Protein AF-A0A699ZST5-F1 (afdb_monomer_lite)

Secondary structure (DSSP, 8-state):
-EEEEEE-TTSPPPP-EEEEEESS--S---EEEGGGPPPSEEETTEEEEEE-GGGG-SS-STTS--TTSSSSS---EEEEEEE-TT-------EEEEEE-

Foldseek 3Di:
DKKKKKQQAVHDDPWWWKFFAFPDDDDAWQIDTPVPFDFPDDDDRMTMGDDQLVSRDPDPPDRANPHNDPDPDGTDGPDMDIHDPVPDDDDIDMDDTDDD

pLDDT: mean 83.44, std 12.72, range [52.25, 97.06]

Sequence (100 aa):
TLEYWVYRGPNSVPPLTLTLISNQQGDNCNTVDTGSLSQSDSSNGWAKFQVPLSRFSTRSSGGGFLGCSNQGSPLNVVKIEWQNKNNFNALICLDAVQLY

Structure (mmCIF, N/CA/C/O backbone):
data_AF-A0A699ZST5-F1
#
_entry.id   AF-A0A699ZST5-F1
#
loop_
_atom_site.group_PDB
_atom_site.id
_atom_site.type_symbol
_atom_site.label_atom_id
_atom_site.label_alt_id
_atom_site.label_comp_id
_atom_site.label_asym_id
_atom_site.label_entity_id
_atom_site.label_seq_id
_atom_site.pdbx_PDB_ins_code
_atom_site.Cartn_x
_atom_site.Cartn_y
_atom_site.Cartn_z
_atom_site.occupancy
_atom_site.B_iso_or_equiv
_atom_site.auth_seq_id
_atom_site.auth_comp_id
_atom_site.auth_asym_id
_atom_site.auth_atom_id
_atom_site.pdbx_PDB_model_num
ATOM 1 N N . THR A 1 1 ? -1.082 -4.474 10.294 1.00 90.12 1 THR A N 1
ATOM 2 C CA . THR A 1 1 ? -0.149 -4.020 9.239 1.00 90.12 1 THR A CA 1
ATOM 3 C C . THR A 1 1 ? -0.870 -3.982 7.913 1.00 90.12 1 THR A C 1
ATOM 5 O O . THR A 1 1 ? -1.732 -4.819 7.697 1.00 90.12 1 THR A O 1
ATOM 8 N N . LEU A 1 2 ? -0.541 -3.042 7.028 1.00 94.25 2 LEU A N 1
ATOM 9 C CA . LEU A 1 2 ? -0.954 -3.122 5.627 1.00 94.25 2 LEU A CA 1
ATOM 10 C C . LEU A 1 2 ? 0.169 -3.766 4.814 1.00 94.25 2 LEU A C 1
ATOM 12 O O . LEU A 1 2 ? 1.302 -3.285 4.849 1.00 94.25 2 LEU A O 1
ATOM 16 N N . GLU A 1 3 ? -0.154 -4.810 4.065 1.00 97.00 3 GLU A N 1
ATOM 17 C CA . GLU A 1 3 ? 0.754 -5.452 3.121 1.00 97.00 3 GLU A CA 1
ATOM 18 C C . GLU A 1 3 ? 0.209 -5.342 1.703 1.00 97.00 3 GLU A C 1
ATOM 20 O O . GLU A 1 3 ? -0.998 -5.430 1.486 1.00 97.00 3 GLU A O 1
ATOM 25 N N . TYR A 1 4 ? 1.093 -5.123 0.736 1.00 97.06 4 TYR A N 1
ATOM 26 C CA . TYR A 1 4 ? 0.729 -5.123 -0.678 1.00 97.06 4 TYR A CA 1
ATOM 27 C C . TYR A 1 4 ? 1.960 -5.336 -1.555 1.00 97.06 4 TYR A C 1
ATOM 29 O O . TYR A 1 4 ? 3.092 -5.042 -1.152 1.00 97.06 4 TYR A O 1
ATOM 37 N N . TRP A 1 5 ? 1.728 -5.806 -2.777 1.00 96.31 5 TRP A N 1
ATOM 38 C CA . TRP A 1 5 ? 2.734 -5.877 -3.827 1.00 96.31 5 TRP A CA 1
ATOM 39 C C . TRP A 1 5 ? 2.482 -4.801 -4.881 1.00 96.31 5 TRP A C 1
ATOM 41 O O . TRP A 1 5 ? 1.338 -4.530 -5.244 1.00 96.31 5 TRP A O 1
ATOM 51 N N . VAL A 1 6 ? 3.558 -4.195 -5.385 1.00 95.25 6 VAL A N 1
ATOM 52 C CA . VAL A 1 6 ? 3.531 -3.302 -6.553 1.00 95.25 6 VAL A CA 1
ATOM 53 C C . VAL A 1 6 ? 4.463 -3.836 -7.623 1.00 95.25 6 VAL A C 1
ATOM 55 O O . VAL A 1 6 ? 5.631 -4.126 -7.346 1.00 95.25 6 VAL A O 1
ATOM 58 N N . TYR A 1 7 ? 3.975 -3.905 -8.858 1.00 92.81 7 TYR A N 1
ATOM 59 C CA . TYR A 1 7 ? 4.837 -4.159 -10.002 1.00 92.81 7 TYR A CA 1
ATOM 60 C C . TYR A 1 7 ? 5.664 -2.910 -10.310 1.00 92.81 7 TYR A C 1
ATOM 62 O O . TYR A 1 7 ? 5.118 -1.844 -10.594 1.00 92.81 7 TYR A O 1
ATOM 70 N N . ARG A 1 8 ? 6.989 -3.045 -10.260 1.00 85.75 8 ARG A N 1
ATOM 71 C CA . ARG A 1 8 ? 7.951 -1.979 -10.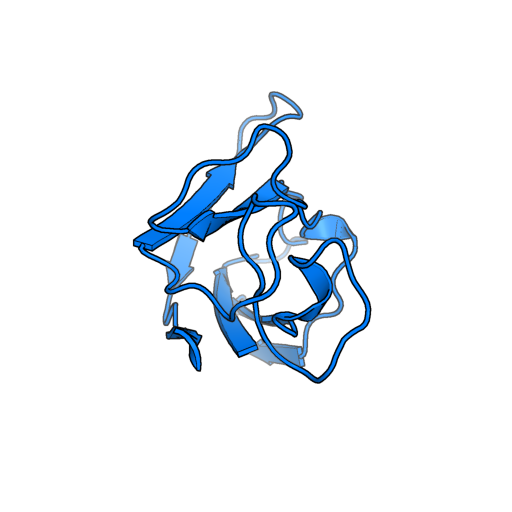579 1.00 85.75 8 ARG A CA 1
ATOM 72 C C . ARG A 1 8 ? 8.639 -2.172 -11.932 1.00 85.75 8 ARG A C 1
ATOM 74 O O . ARG A 1 8 ? 9.282 -1.252 -12.435 1.00 85.75 8 ARG A O 1
ATOM 81 N N . GLY A 1 9 ? 8.507 -3.359 -12.532 1.00 77.81 9 GLY A N 1
ATOM 82 C CA . GLY A 1 9 ? 9.237 -3.720 -13.747 1.00 77.81 9 GLY A CA 1
ATOM 83 C C . GLY A 1 9 ? 10.757 -3.572 -13.549 1.00 77.81 9 GLY A C 1
ATOM 84 O O . GLY A 1 9 ? 11.256 -3.910 -12.474 1.00 77.81 9 GLY A O 1
ATOM 85 N N . PRO A 1 10 ? 11.511 -3.058 -14.541 1.00 74.69 10 PRO A N 1
ATOM 86 C CA . PRO A 1 10 ? 12.941 -2.770 -14.385 1.00 74.69 10 PRO A CA 1
ATOM 87 C C . PRO A 1 10 ? 13.227 -1.505 -13.553 1.00 74.69 10 PRO A C 1
ATOM 89 O O . PRO A 1 10 ? 14.383 -1.226 -13.246 1.00 74.69 10 PRO A O 1
ATOM 92 N N . ASN A 1 11 ? 12.197 -0.733 -13.199 1.00 79.81 11 ASN A N 1
ATOM 93 C CA . ASN A 1 11 ? 12.328 0.587 -12.592 1.00 79.81 11 ASN A CA 1
ATOM 94 C C . ASN A 1 11 ? 12.043 0.559 -11.078 1.00 79.81 11 ASN A C 1
ATOM 96 O O . ASN A 1 11 ? 11.854 -0.495 -10.457 1.00 79.81 11 ASN A O 1
ATOM 100 N N . SER A 1 12 ? 12.050 1.740 -10.458 1.00 82.06 12 SER A N 1
ATOM 101 C CA . SER A 1 12 ? 11.540 1.956 -9.103 1.00 82.06 12 SER A CA 1
ATOM 102 C C . SER A 1 12 ? 10.014 2.089 -9.100 1.00 82.06 12 SER A C 1
ATOM 104 O O . SER A 1 12 ? 9.395 2.446 -10.102 1.00 82.06 12 SER A O 1
ATOM 106 N N . VAL A 1 13 ? 9.401 1.796 -7.952 1.00 86.00 13 VAL A N 1
ATOM 107 C CA . VAL A 1 13 ? 7.969 2.033 -7.733 1.00 86.00 13 VAL A CA 1
ATOM 108 C C . VAL A 1 13 ? 7.705 3.542 -7.771 1.00 86.00 13 VAL A C 1
ATOM 110 O O . VAL A 1 13 ? 8.357 4.267 -7.014 1.00 86.00 13 VAL A O 1
ATOM 113 N N . PRO A 1 14 ? 6.769 4.035 -8.602 1.00 87.56 14 PRO A N 1
ATOM 114 C CA . PRO A 1 14 ? 6.408 5.447 -8.589 1.00 87.56 14 PRO A CA 1
ATOM 115 C C . PRO A 1 14 ? 5.869 5.869 -7.209 1.00 87.56 14 PRO A C 1
ATOM 117 O O . PRO A 1 14 ? 5.071 5.132 -6.620 1.00 87.56 14 PRO A O 1
ATOM 120 N N . PRO A 1 15 ? 6.279 7.034 -6.675 1.00 90.31 15 PRO A N 1
ATOM 121 C CA . PRO A 1 15 ? 5.848 7.482 -5.356 1.00 90.31 15 PRO A CA 1
ATOM 122 C C . PRO A 1 15 ? 4.381 7.926 -5.387 1.00 90.31 15 PRO A C 1
ATOM 124 O O . PRO A 1 15 ? 3.997 8.809 -6.154 1.00 90.31 15 PRO A O 1
ATOM 127 N N . LEU A 1 16 ? 3.561 7.324 -4.532 1.00 92.88 16 LEU A N 1
ATOM 128 C CA . LEU A 1 16 ? 2.152 7.639 -4.331 1.00 92.88 16 LEU A CA 1
ATOM 129 C C . LEU A 1 16 ? 1.926 8.054 -2.879 1.00 92.88 16 LEU A C 1
ATOM 131 O O . LEU A 1 16 ? 2.679 7.707 -1.975 1.00 92.88 16 LEU A O 1
ATOM 135 N N . THR A 1 17 ? 0.838 8.770 -2.640 1.00 93.88 17 THR A N 1
ATOM 136 C CA . THR A 1 17 ? 0.345 9.035 -1.292 1.00 93.88 17 THR A CA 1
ATOM 137 C C . THR A 1 17 ? -0.658 7.959 -0.904 1.00 93.88 17 THR A C 1
ATOM 139 O O . THR A 1 17 ? -1.689 7.809 -1.552 1.00 93.88 17 THR A O 1
ATOM 142 N N . LEU A 1 18 ? -0.368 7.226 0.162 1.00 94.00 18 LEU A N 1
ATOM 143 C CA . LEU A 1 18 ? -1.214 6.179 0.712 1.00 94.00 18 LEU A CA 1
ATOM 144 C C . LEU A 1 18 ? -1.954 6.686 1.951 1.00 94.00 18 LEU A C 1
ATOM 146 O O . LEU A 1 18 ? -1.341 7.235 2.868 1.00 94.00 18 LEU A O 1
ATOM 150 N N . THR A 1 19 ? -3.263 6.466 1.992 1.00 91.50 19 THR A N 1
ATOM 151 C CA . THR A 1 19 ? -4.136 6.888 3.091 1.00 91.50 19 THR A CA 1
ATOM 152 C C . THR A 1 19 ? -5.021 5.725 3.524 1.00 91.50 19 THR A C 1
ATOM 154 O O . THR A 1 19 ? -5.633 5.058 2.688 1.00 91.50 19 THR A O 1
ATOM 157 N N . LEU A 1 20 ? -5.110 5.490 4.834 1.00 89.62 20 LEU A N 1
ATOM 158 C CA . LEU A 1 20 ? -6.133 4.627 5.421 1.00 89.62 20 LEU A CA 1
ATOM 159 C C . LEU A 1 20 ? -7.268 5.501 5.942 1.00 89.62 20 LEU A C 1
ATOM 161 O O . LEU A 1 20 ? -7.026 6.476 6.650 1.00 89.62 20 LEU A O 1
ATOM 165 N N . ILE A 1 21 ? -8.500 5.152 5.588 1.00 84.69 21 ILE A N 1
ATOM 166 C CA . ILE A 1 21 ? -9.693 5.922 5.939 1.00 84.69 21 ILE A CA 1
ATOM 167 C C . ILE A 1 21 ? -10.581 5.063 6.837 1.00 84.69 21 ILE A C 1
ATOM 169 O O . ILE A 1 21 ? -10.881 3.908 6.522 1.00 84.69 21 ILE A O 1
ATOM 173 N N . SER A 1 22 ? -10.993 5.640 7.965 1.00 81.56 22 SER A N 1
ATOM 174 C CA . SER A 1 22 ? -11.884 5.023 8.947 1.00 81.56 22 SER A CA 1
ATOM 175 C C . SER A 1 22 ? -13.359 5.331 8.694 1.00 81.56 22 SER A C 1
ATOM 177 O O . SER A 1 22 ? -13.704 6.279 7.992 1.00 81.56 22 SER A O 1
ATOM 179 N N . ASN A 1 23 ? -14.240 4.545 9.317 1.00 75.50 23 ASN A N 1
ATOM 180 C CA . ASN A 1 23 ? -15.688 4.794 9.338 1.00 75.50 23 ASN A CA 1
ATOM 181 C C . ASN A 1 23 ? -16.074 6.127 10.006 1.00 75.50 23 ASN A C 1
ATOM 183 O O . ASN A 1 23 ? -17.138 6.666 9.722 1.00 75.50 23 ASN A O 1
ATOM 187 N N . GLN A 1 24 ? -15.224 6.658 10.886 1.00 70.38 24 GLN A N 1
ATOM 188 C CA . GLN A 1 24 ? -15.339 8.018 11.400 1.00 70.38 24 GLN A CA 1
ATOM 189 C C . GLN A 1 24 ? -14.371 8.923 10.639 1.00 70.38 24 GLN A C 1
ATOM 191 O O . GLN A 1 24 ? -13.155 8.720 10.695 1.00 70.38 24 GLN A O 1
ATOM 196 N N . GLN A 1 25 ? -14.915 9.899 9.914 1.00 59.72 25 GLN A N 1
ATOM 197 C CA . GLN A 1 25 ? -14.123 10.940 9.270 1.00 59.72 25 GLN A CA 1
ATOM 198 C C . GLN A 1 25 ? -13.779 12.001 10.316 1.00 59.72 25 GLN A C 1
ATOM 200 O O . GLN A 1 25 ? -14.663 12.560 10.959 1.00 59.72 25 GLN A O 1
ATOM 205 N N . GLY A 1 26 ? -12.488 12.243 10.506 1.00 61.22 26 GLY A N 1
ATOM 206 C CA . GLY A 1 26 ? -11.996 13.479 11.097 1.00 61.22 26 GLY A CA 1
ATOM 207 C C . GLY A 1 26 ? -11.166 14.220 10.055 1.00 61.22 26 GLY A C 1
ATOM 208 O O . GLY A 1 26 ? -10.797 13.646 9.028 1.00 61.22 26 GLY A O 1
ATOM 209 N N . ASP A 1 27 ? -10.900 15.495 10.313 1.00 59.34 27 ASP A N 1
ATOM 210 C CA . ASP A 1 27 ? -10.455 16.426 9.273 1.00 59.34 27 ASP A CA 1
ATOM 211 C C . ASP A 1 27 ? -9.040 16.153 8.728 1.00 59.34 27 ASP A C 1
ATOM 213 O O . ASP A 1 27 ? -8.697 16.663 7.667 1.00 59.34 27 ASP A O 1
ATOM 217 N N . ASN A 1 28 ? -8.216 15.334 9.402 1.00 71.81 28 ASN A N 1
ATOM 218 C CA . ASN A 1 28 ? -6.809 15.127 9.035 1.00 71.81 28 ASN A CA 1
ATOM 219 C C . ASN A 1 28 ? -6.382 13.651 9.127 1.00 71.81 28 ASN A C 1
ATOM 221 O O . ASN A 1 28 ? -5.848 13.205 10.144 1.00 71.81 28 ASN A O 1
ATOM 225 N N . CYS A 1 29 ? -6.579 12.885 8.049 1.00 76.31 29 CYS A N 1
ATOM 226 C CA . CYS A 1 29 ? -5.962 11.562 7.916 1.00 76.31 29 CYS A CA 1
ATOM 227 C C . CYS A 1 29 ? -4.439 11.699 7.787 1.00 76.31 29 CYS A C 1
ATOM 229 O O . CYS A 1 29 ? -3.953 12.466 6.952 1.00 76.31 29 CYS A O 1
ATOM 231 N N . ASN A 1 30 ? -3.680 10.901 8.539 1.00 86.06 30 ASN A N 1
ATOM 232 C CA . ASN A 1 30 ? -2.252 10.768 8.276 1.00 86.06 30 ASN A CA 1
ATOM 233 C C . ASN A 1 30 ? -2.026 9.995 6.978 1.00 86.06 30 ASN A C 1
ATOM 235 O O . ASN A 1 30 ? -2.627 8.946 6.737 1.00 86.06 30 ASN A O 1
ATOM 239 N N . THR A 1 31 ? -1.124 10.515 6.154 1.00 89.00 31 THR A N 1
ATOM 240 C CA . THR A 1 31 ? -0.778 9.923 4.865 1.00 89.00 31 THR A CA 1
ATOM 241 C C . THR A 1 31 ? 0.658 9.431 4.867 1.00 89.00 31 THR A C 1
ATOM 243 O O . THR A 1 31 ? 1.537 10.061 5.454 1.00 89.00 31 THR A O 1
ATOM 246 N N . VAL A 1 32 ? 0.910 8.342 4.154 1.00 92.00 32 VAL A N 1
ATOM 247 C CA . VAL A 1 32 ? 2.239 7.759 3.981 1.00 92.00 32 VAL A CA 1
ATOM 248 C C . VAL A 1 32 ? 2.678 7.956 2.537 1.00 92.00 32 VAL A C 1
ATOM 250 O O . VAL A 1 32 ? 1.983 7.535 1.618 1.00 92.00 32 VAL A O 1
ATOM 253 N N . ASP A 1 33 ? 3.838 8.573 2.326 1.00 93.00 33 ASP A N 1
ATOM 254 C CA . ASP A 1 33 ? 4.479 8.595 1.009 1.00 93.00 33 ASP A CA 1
ATOM 255 C C . ASP A 1 33 ? 5.130 7.234 0.736 1.00 93.00 33 ASP A C 1
ATOM 257 O O . ASP A 1 33 ? 6.041 6.818 1.463 1.00 93.00 33 ASP A O 1
ATOM 261 N N . THR A 1 34 ? 4.681 6.538 -0.309 1.00 92.31 34 THR A N 1
ATOM 262 C CA . THR A 1 34 ? 5.223 5.226 -0.672 1.00 92.31 34 THR A CA 1
ATOM 263 C C . THR A 1 34 ? 6.665 5.300 -1.160 1.00 92.31 34 THR A C 1
ATOM 265 O O . THR A 1 34 ? 7.373 4.303 -1.052 1.00 92.31 34 THR A O 1
ATOM 268 N N . GLY A 1 35 ? 7.133 6.460 -1.635 1.00 89.62 35 GLY A N 1
ATOM 269 C CA . GLY A 1 35 ? 8.539 6.671 -1.989 1.00 89.62 35 GLY A CA 1
ATOM 270 C C . GLY A 1 35 ? 9.481 6.641 -0.781 1.00 89.62 35 GLY A C 1
ATOM 271 O O . GLY A 1 35 ? 10.664 6.349 -0.932 1.00 89.62 35 GLY A O 1
ATOM 272 N N . SER A 1 36 ? 8.957 6.888 0.425 1.00 90.50 36 SER A N 1
ATOM 273 C CA . SER A 1 36 ? 9.725 6.823 1.678 1.00 90.50 36 SER A CA 1
ATOM 274 C C . SER A 1 36 ? 9.809 5.415 2.279 1.00 90.50 36 SER A C 1
ATOM 276 O O . SER A 1 36 ? 10.471 5.216 3.299 1.00 90.50 36 SER A O 1
ATOM 278 N N . LEU A 1 37 ? 9.105 4.442 1.693 1.00 92.69 37 LEU A N 1
ATOM 279 C CA . LEU A 1 37 ? 9.009 3.093 2.232 1.00 92.69 37 LEU A CA 1
ATOM 280 C C . LEU A 1 37 ? 10.138 2.202 1.720 1.00 92.69 37 LEU A C 1
ATOM 282 O O . LEU A 1 37 ? 10.410 2.127 0.522 1.00 92.69 37 LEU A O 1
ATOM 286 N N . SER A 1 38 ? 10.725 1.437 2.635 1.00 92.62 38 SER A N 1
ATOM 287 C CA . SER A 1 38 ? 11.611 0.336 2.276 1.00 92.62 38 SER A CA 1
ATOM 288 C C . SER A 1 38 ? 10.798 -0.865 1.803 1.00 92.62 38 SER A C 1
ATOM 290 O O . SER A 1 38 ? 9.771 -1.217 2.388 1.00 92.62 38 SER A O 1
ATOM 292 N N . GLN A 1 39 ? 11.287 -1.515 0.752 1.00 93.06 39 GLN A N 1
ATOM 293 C CA . GLN A 1 39 ? 10.738 -2.781 0.282 1.00 93.06 39 GLN A CA 1
ATOM 294 C C . GLN A 1 39 ? 11.074 -3.865 1.313 1.00 93.06 39 GLN A C 1
ATOM 296 O O . GLN A 1 39 ? 12.216 -3.968 1.756 1.00 93.06 39 GLN A O 1
ATOM 301 N N . SER A 1 40 ? 10.073 -4.649 1.701 1.00 94.06 40 SER A N 1
ATOM 302 C CA . SER A 1 40 ? 10.242 -5.797 2.606 1.00 94.06 40 SER A CA 1
ATOM 303 C C . SER A 1 40 ? 10.702 -7.059 1.873 1.00 94.06 40 SER A C 1
ATOM 305 O O . SER A 1 40 ? 11.346 -7.913 2.470 1.00 94.06 40 SER A O 1
ATOM 307 N N . ASP A 1 41 ? 10.377 -7.159 0.582 1.00 93.81 41 ASP A N 1
ATOM 308 C CA . ASP A 1 41 ? 10.746 -8.260 -0.308 1.00 93.81 41 ASP A CA 1
ATOM 309 C C . ASP A 1 41 ? 10.668 -7.777 -1.769 1.00 93.81 41 ASP A C 1
ATOM 311 O O . ASP A 1 41 ? 10.000 -6.778 -2.069 1.00 93.81 41 ASP A O 1
ATOM 315 N N . SER A 1 42 ? 11.326 -8.474 -2.694 1.00 92.12 42 SER A N 1
ATOM 316 C CA . SER A 1 42 ? 11.167 -8.248 -4.128 1.00 92.12 42 SER A CA 1
ATOM 317 C C . SER A 1 42 ? 11.401 -9.524 -4.935 1.00 92.12 42 SER A C 1
ATOM 319 O O . SER A 1 42 ? 12.377 -10.235 -4.711 1.00 92.12 42 SER A O 1
ATOM 321 N N . SER A 1 43 ? 10.539 -9.785 -5.918 1.00 90.31 43 SER A N 1
ATOM 322 C CA . SER A 1 43 ? 10.626 -10.965 -6.782 1.00 90.31 43 SER A CA 1
ATOM 323 C C . SER A 1 43 ? 9.968 -10.700 -8.135 1.00 90.31 43 SER A C 1
ATOM 325 O O . SER A 1 43 ? 8.909 -10.083 -8.196 1.00 90.31 43 SER A O 1
ATOM 327 N N . ASN A 1 44 ? 10.593 -11.146 -9.231 1.00 89.81 44 ASN A N 1
ATOM 328 C CA . ASN A 1 44 ? 10.028 -11.111 -10.590 1.00 89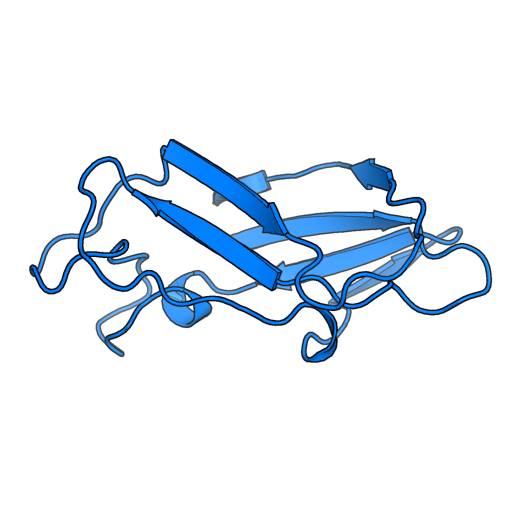.81 44 ASN A CA 1
ATOM 329 C C . ASN A 1 44 ? 9.440 -9.747 -11.021 1.00 89.81 44 ASN A C 1
ATOM 331 O O . ASN A 1 44 ? 8.370 -9.674 -11.623 1.00 89.81 44 ASN A O 1
ATOM 335 N N . GLY A 1 45 ? 10.128 -8.646 -10.696 1.00 90.44 45 GLY A N 1
ATOM 336 C CA . GLY A 1 45 ? 9.673 -7.286 -11.027 1.00 90.44 45 GLY A CA 1
ATOM 337 C C . GLY A 1 45 ? 8.585 -6.733 -10.102 1.00 90.44 45 GLY A C 1
ATOM 338 O O . GLY A 1 45 ? 8.117 -5.617 -10.321 1.00 90.44 45 GLY A O 1
ATOM 339 N N . TRP A 1 46 ? 8.214 -7.467 -9.055 1.00 94.38 46 TRP A N 1
ATOM 340 C CA . TRP A 1 46 ? 7.338 -7.020 -7.980 1.00 94.38 46 TRP A CA 1
ATOM 341 C C . TRP A 1 46 ? 8.140 -6.642 -6.736 1.00 94.38 46 TRP A C 1
ATOM 343 O O . TRP A 1 46 ? 9.194 -7.216 -6.452 1.00 94.38 46 TRP A O 1
ATOM 353 N N . ALA A 1 47 ? 7.632 -5.673 -5.983 1.00 94.25 47 ALA A N 1
ATOM 354 C CA . ALA A 1 47 ? 8.142 -5.285 -4.676 1.00 94.25 47 ALA A CA 1
ATOM 355 C C . ALA A 1 47 ? 7.024 -5.373 -3.638 1.00 94.25 47 ALA A C 1
ATOM 357 O O . ALA A 1 47 ? 5.930 -4.849 -3.864 1.00 94.25 47 ALA A O 1
ATOM 358 N N . LYS A 1 48 ? 7.309 -6.017 -2.505 1.00 96.06 48 LYS A N 1
AT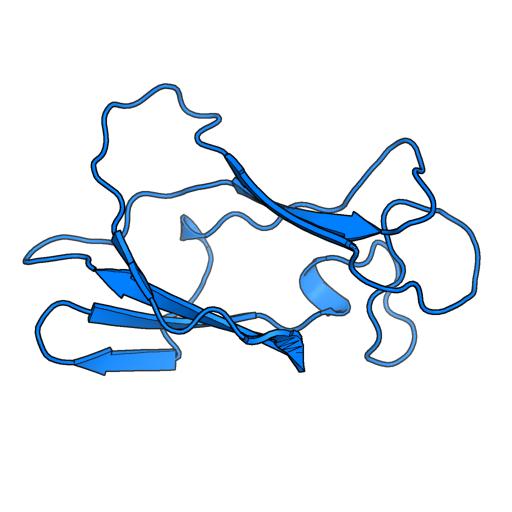OM 359 C CA . LYS A 1 48 ? 6.397 -6.117 -1.367 1.00 96.06 48 LYS A CA 1
ATOM 360 C C . LYS A 1 48 ? 6.665 -4.991 -0.384 1.00 96.06 48 LYS A C 1
ATOM 362 O O . LYS A 1 48 ? 7.808 -4.782 0.036 1.00 96.06 48 LYS A O 1
ATOM 367 N N . PHE A 1 49 ? 5.605 -4.346 0.076 1.00 96.25 49 PHE A N 1
ATOM 368 C CA . PHE A 1 49 ? 5.656 -3.380 1.165 1.00 96.25 49 PHE A CA 1
ATOM 369 C C . PHE A 1 49 ? 4.872 -3.897 2.366 1.00 96.25 49 PHE A C 1
ATOM 371 O O . PHE A 1 49 ? 3.780 -4.442 2.217 1.00 96.25 49 PHE A O 1
ATOM 378 N N . GLN A 1 50 ? 5.433 -3.690 3.557 1.00 96.56 50 GLN A N 1
ATOM 379 C CA . GLN A 1 50 ? 4.782 -3.925 4.842 1.00 96.56 50 GLN A CA 1
ATOM 380 C C . GLN A 1 50 ? 4.787 -2.607 5.615 1.00 96.56 50 GLN A C 1
ATOM 382 O O . GLN A 1 50 ? 5.836 -2.125 6.041 1.00 96.56 50 GLN A O 1
ATOM 387 N N . VAL A 1 51 ? 3.614 -1.998 5.767 1.00 93.56 51 VAL A N 1
ATOM 388 C CA . VAL A 1 51 ? 3.458 -0.684 6.395 1.00 93.56 51 VAL A CA 1
ATOM 389 C C . VAL A 1 51 ? 2.766 -0.850 7.749 1.00 93.56 51 VAL A C 1
ATOM 391 O O . VAL A 1 51 ? 1.590 -1.232 7.799 1.00 93.56 51 VAL A O 1
ATOM 394 N N . PRO A 1 52 ? 3.458 -0.575 8.870 1.00 90.56 52 PRO A N 1
ATOM 395 C CA . PRO A 1 52 ? 2.838 -0.605 10.190 1.00 90.56 52 PRO A CA 1
ATOM 396 C C . PRO A 1 52 ? 1.655 0.365 10.266 1.00 90.56 52 PRO A C 1
ATOM 398 O O . PRO A 1 52 ? 1.758 1.504 9.813 1.00 90.56 52 PRO A O 1
ATOM 401 N N . LEU A 1 53 ? 0.545 -0.055 10.884 1.00 86.12 53 LEU A N 1
ATOM 402 C CA . LEU A 1 53 ? -0.663 0.779 10.983 1.00 86.12 53 LEU A CA 1
ATOM 403 C C . LEU A 1 53 ? -0.430 2.080 11.757 1.00 86.12 53 LEU A C 1
ATOM 405 O O . LEU A 1 53 ? -1.065 3.091 11.475 1.00 86.12 53 LEU A O 1
ATOM 409 N N . SER A 1 54 ? 0.542 2.076 12.670 1.00 82.38 54 SER A N 1
ATOM 410 C CA . SER A 1 54 ? 0.987 3.262 13.401 1.00 82.38 54 SER A CA 1
ATOM 411 C C . SER A 1 54 ? 1.489 4.388 12.491 1.00 82.38 54 SER A C 1
ATOM 413 O O . SER A 1 54 ? 1.428 5.546 12.891 1.00 82.38 54 SER A O 1
ATOM 415 N N . ARG A 1 55 ? 1.928 4.091 11.257 1.00 86.44 55 ARG A N 1
ATOM 416 C CA . ARG A 1 55 ? 2.317 5.106 10.258 1.00 86.44 55 ARG A CA 1
ATOM 417 C C . ARG A 1 55 ? 1.136 5.953 9.778 1.00 86.44 55 ARG A C 1
ATOM 419 O O . ARG A 1 55 ? 1.352 7.055 9.289 1.00 86.44 55 ARG A O 1
ATOM 426 N N . PHE A 1 56 ? -0.088 5.452 9.934 1.00 84.94 56 PHE A N 1
ATOM 427 C CA . PHE A 1 56 ? -1.329 6.131 9.557 1.00 84.94 56 PHE A CA 1
ATOM 428 C C . PHE A 1 56 ? -2.057 6.749 10.759 1.00 84.94 56 PHE A C 1
ATOM 430 O O . PHE A 1 56 ? -3.160 7.263 10.605 1.00 84.94 56 PHE A O 1
ATOM 437 N N . SER A 1 57 ? -1.457 6.710 11.952 1.00 77.31 57 SER A N 1
ATOM 438 C CA . SER A 1 57 ? -2.035 7.250 13.187 1.00 77.31 57 SER A CA 1
ATOM 439 C C . SER A 1 57 ? -1.331 8.548 13.586 1.00 77.31 57 SER A C 1
ATOM 441 O O . SER A 1 57 ? -0.109 8.651 13.492 1.00 77.31 57 SER A O 1
ATOM 443 N N . THR A 1 58 ? -2.085 9.544 14.057 1.00 67.56 58 THR A N 1
ATOM 444 C CA . THR A 1 58 ? -1.552 10.830 14.565 1.00 67.56 58 THR A CA 1
ATOM 445 C C . THR A 1 58 ? -0.997 10.736 15.988 1.00 67.56 58 THR A C 1
ATOM 447 O O . THR A 1 58 ? -0.353 11.669 16.463 1.00 67.56 58 THR A O 1
ATOM 450 N N . ARG A 1 59 ? -1.213 9.607 16.678 1.00 64.56 59 ARG A N 1
ATOM 451 C CA . ARG A 1 59 ? -0.719 9.340 18.036 1.00 64.56 59 ARG A CA 1
ATOM 452 C C . ARG A 1 59 ? 0.114 8.064 18.081 1.00 64.56 59 ARG A C 1
ATOM 454 O O . ARG A 1 59 ? -0.206 7.075 17.428 1.00 64.56 59 ARG A O 1
ATOM 461 N N . SER A 1 60 ? 1.131 8.067 18.936 1.00 54.06 60 SER A N 1
ATOM 462 C CA . SER A 1 60 ? 2.003 6.928 19.240 1.00 54.06 60 SER A CA 1
ATOM 463 C C . SER A 1 60 ? 1.425 5.986 20.310 1.00 54.06 60 SER A C 1
ATOM 465 O O . SER A 1 60 ? 2.172 5.401 21.090 1.00 54.06 60 SER A O 1
ATOM 467 N N . SER A 1 61 ? 0.100 5.831 20.407 1.00 52.25 61 SER A N 1
ATOM 468 C CA . SER A 1 61 ? -0.495 4.954 21.422 1.00 52.25 61 SER A CA 1
ATOM 469 C C . SER A 1 61 ? -0.701 3.542 20.873 1.00 52.25 61 SER A C 1
ATOM 471 O O . SER A 1 61 ? -1.608 3.314 20.079 1.00 52.25 61 SER A O 1
ATOM 473 N N . GLY A 1 62 ? 0.138 2.601 21.316 1.00 53.66 62 GLY A N 1
ATOM 474 C CA . GLY A 1 62 ? -0.171 1.166 21.348 1.00 53.66 62 GLY A CA 1
ATOM 475 C C . GLY A 1 62 ? -0.670 0.544 20.039 1.00 53.66 62 GLY A C 1
ATOM 476 O O . GLY A 1 62 ? -1.811 0.110 19.973 1.00 53.66 62 GLY A O 1
ATOM 477 N N . GLY A 1 63 ? 0.187 0.478 19.016 1.00 57.06 63 GLY A N 1
ATOM 478 C CA . GLY A 1 63 ? 0.112 -0.482 17.897 1.00 57.06 63 GLY A CA 1
ATOM 479 C C . GLY A 1 63 ? -1.058 -0.395 16.899 1.00 57.06 63 GLY A C 1
ATOM 480 O O . GLY A 1 63 ? -0.934 -0.950 15.808 1.00 57.06 63 GLY A O 1
ATOM 481 N N . GLY A 1 64 ? -2.159 0.285 17.222 1.00 63.59 64 GLY A N 1
ATOM 482 C CA . GLY A 1 64 ? -3.389 0.299 16.422 1.00 63.59 64 GLY A CA 1
ATOM 483 C C . GLY A 1 64 ? -3.523 1.466 15.435 1.00 63.59 64 GLY A C 1
ATOM 484 O O . GLY A 1 64 ? -2.906 2.525 15.581 1.00 63.59 64 GLY A O 1
ATOM 485 N N . PHE A 1 65 ? -4.384 1.273 14.431 1.00 73.38 65 PHE A N 1
ATOM 486 C CA . PHE A 1 65 ? -4.886 2.354 13.581 1.00 73.38 65 PHE A CA 1
ATOM 487 C C . PHE A 1 65 ? -5.947 3.167 14.340 1.00 73.38 65 PHE A C 1
ATOM 489 O O . PHE A 1 65 ? -6.926 2.607 14.834 1.00 73.38 65 PHE A O 1
ATOM 496 N N . LEU A 1 66 ? -5.760 4.486 14.429 1.00 68.56 66 LEU A N 1
ATOM 497 C CA . LEU A 1 66 ? -6.662 5.398 15.154 1.00 68.56 66 LEU A CA 1
ATOM 498 C C . LEU A 1 66 ? -7.542 6.247 14.221 1.00 68.56 66 LEU A C 1
ATOM 500 O O . LEU A 1 66 ? -8.246 7.149 14.670 1.00 68.56 66 LEU A O 1
ATOM 504 N N . GLY A 1 67 ? -7.526 5.946 12.921 1.00 69.00 67 GLY A N 1
ATOM 505 C CA . GLY A 1 67 ? -8.311 6.670 11.930 1.00 69.00 67 GLY A CA 1
ATOM 506 C C . GLY A 1 67 ? -7.843 8.096 11.671 1.00 69.00 67 GLY A C 1
ATOM 507 O O . GLY A 1 67 ? -6.766 8.523 12.082 1.00 69.00 67 GLY A O 1
ATOM 508 N N . CYS A 1 68 ? -8.709 8.840 10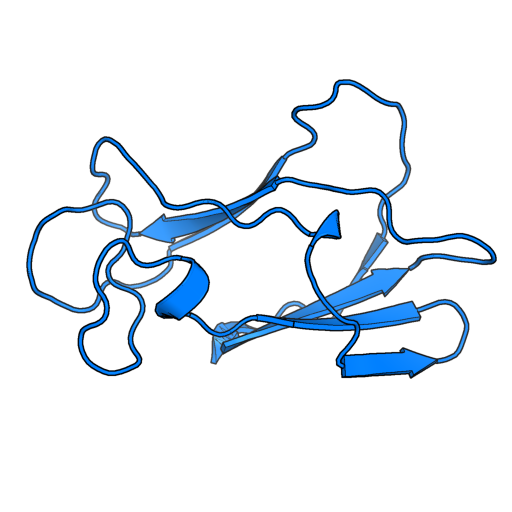.987 1.00 68.94 68 CYS A N 1
ATOM 509 C CA . CYS A 1 68 ? -8.534 10.268 10.708 1.00 68.94 68 CYS A CA 1
ATOM 510 C C . CYS A 1 68 ? -9.057 11.160 11.847 1.00 68.94 68 CYS A C 1
ATOM 512 O O . CYS A 1 68 ? -9.183 12.371 11.683 1.00 68.94 68 CYS A O 1
ATOM 514 N N . SER A 1 69 ? -9.425 10.558 12.984 1.00 60.50 69 SER A N 1
ATOM 515 C CA . SER A 1 69 ? -10.063 11.239 14.106 1.00 60.50 69 SER A CA 1
ATOM 516 C C . SER A 1 69 ? -9.064 11.516 15.230 1.00 60.50 69 SER A C 1
ATOM 518 O O . SER A 1 69 ? -8.149 10.738 15.487 1.00 60.50 69 SER A O 1
ATOM 520 N N . ASN A 1 70 ? -9.287 12.604 15.968 1.00 58.03 70 ASN A N 1
ATOM 521 C CA . ASN A 1 70 ? -8.540 12.910 17.191 1.00 58.03 70 ASN A CA 1
ATOM 522 C C . ASN A 1 70 ? -9.093 12.171 18.432 1.00 58.03 70 ASN A C 1
ATOM 524 O O . ASN A 1 70 ? -8.702 12.503 19.556 1.00 58.03 70 ASN A O 1
ATOM 528 N N . GLN A 1 71 ? -10.017 11.214 18.262 1.00 55.03 71 GLN A N 1
ATOM 529 C CA . GLN A 1 71 ? -10.741 10.554 19.354 1.00 55.03 71 GLN A CA 1
ATOM 530 C C . GLN A 1 71 ? -10.236 9.124 19.623 1.00 55.03 71 GLN A C 1
ATOM 532 O O . GLN A 1 71 ? -9.797 8.405 18.732 1.00 55.03 71 GLN A O 1
ATOM 537 N N . GLY A 1 72 ? -10.216 8.751 20.907 1.00 55.25 72 GLY A N 1
ATOM 538 C CA . GLY A 1 72 ? -9.347 7.715 21.479 1.00 55.25 72 GLY A CA 1
ATOM 539 C C . GLY A 1 72 ? -9.884 6.283 21.469 1.00 55.25 72 GLY A C 1
ATOM 540 O O . GLY A 1 72 ? -9.869 5.632 22.510 1.00 55.25 72 GLY A O 1
ATOM 541 N N . SER A 1 73 ? -10.338 5.765 20.331 1.00 60.53 73 SER A N 1
ATOM 542 C CA . SER A 1 73 ? -10.627 4.329 20.179 1.00 60.53 73 SER A CA 1
ATOM 543 C C . SER A 1 73 ? -10.095 3.813 18.841 1.00 60.53 73 SER A C 1
ATOM 545 O O . SER A 1 73 ? -10.179 4.548 17.858 1.00 60.53 73 SER A O 1
ATOM 547 N N . PRO A 1 74 ? -9.533 2.589 18.773 1.00 64.69 74 PRO A N 1
ATOM 548 C CA . PRO A 1 74 ? -9.150 1.979 17.503 1.00 64.69 74 PRO A CA 1
ATOM 549 C C . PRO A 1 74 ? -10.333 1.963 16.535 1.00 64.69 74 PRO A C 1
ATOM 551 O O . PRO A 1 74 ? -11.442 1.582 16.915 1.00 64.69 74 PRO A O 1
ATOM 554 N N . LEU A 1 75 ? -10.098 2.391 15.297 1.00 71.50 75 LEU A N 1
ATOM 555 C CA . LEU A 1 75 ? -11.138 2.485 14.276 1.00 71.50 75 LEU A CA 1
ATOM 556 C C . LEU A 1 75 ? -10.945 1.416 13.204 1.00 71.50 75 LEU A C 1
ATOM 558 O O . LEU A 1 75 ? -9.825 1.019 12.884 1.00 71.50 75 LEU A O 1
ATOM 562 N N . ASN A 1 76 ? -12.055 0.984 12.608 1.00 79.44 76 ASN A N 1
ATOM 563 C CA . ASN A 1 76 ? -12.023 0.077 11.468 1.00 79.44 76 ASN A CA 1
ATOM 564 C C . ASN A 1 76 ? -11.603 0.846 10.215 1.00 79.44 76 ASN A C 1
ATOM 566 O O . ASN A 1 76 ? -12.175 1.897 9.910 1.00 79.44 76 ASN A O 1
ATOM 570 N N . VAL A 1 77 ? -10.646 0.298 9.465 1.00 85.00 77 VAL A N 1
ATOM 571 C CA . VAL A 1 77 ? -10.351 0.760 8.104 1.00 85.00 77 VAL A CA 1
ATOM 572 C C . VAL A 1 77 ? -11.521 0.360 7.210 1.00 85.00 77 VAL A C 1
ATOM 574 O O . VAL A 1 77 ? -11.854 -0.818 7.115 1.00 85.00 77 VAL A O 1
ATOM 577 N N . VAL A 1 78 ? -12.139 1.335 6.547 1.00 86.88 78 VAL A N 1
ATOM 578 C CA . VAL A 1 78 ? -13.223 1.100 5.574 1.00 86.88 78 VAL A CA 1
ATOM 579 C C . VAL A 1 78 ? -12.785 1.357 4.138 1.00 86.88 78 VAL A C 1
ATOM 581 O O . VAL A 1 78 ? -13.436 0.897 3.204 1.00 86.88 78 VAL A O 1
ATOM 584 N N . LYS A 1 79 ? -11.684 2.091 3.948 1.00 89.25 79 LYS A N 1
ATOM 585 C CA . LYS A 1 79 ? -11.114 2.371 2.632 1.00 89.25 79 LYS A CA 1
ATOM 586 C C . LYS A 1 79 ? -9.596 2.504 2.724 1.00 89.25 79 LYS A C 1
ATOM 588 O O . LYS A 1 79 ? -9.070 3.127 3.644 1.00 89.25 79 LYS A O 1
ATOM 593 N N . ILE A 1 80 ? -8.914 1.932 1.737 1.00 92.62 80 ILE A N 1
ATOM 594 C CA . ILE A 1 80 ? -7.488 2.130 1.476 1.00 92.62 80 ILE A CA 1
ATOM 595 C C . ILE A 1 80 ? -7.397 2.931 0.181 1.00 92.62 80 ILE A C 1
ATOM 597 O O . ILE A 1 80 ? -8.049 2.586 -0.805 1.00 92.62 80 ILE A O 1
ATOM 601 N N . GLU A 1 81 ? -6.637 4.017 0.190 1.00 92.62 81 GLU A N 1
ATOM 602 C CA . GLU A 1 81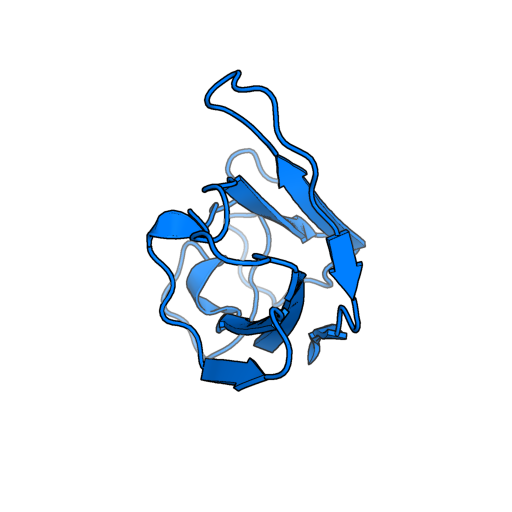 ? -6.553 4.929 -0.944 1.00 92.62 81 GLU A CA 1
ATOM 603 C C . GLU A 1 81 ? -5.104 5.197 -1.339 1.00 92.62 81 GLU A C 1
ATOM 605 O O . GLU A 1 81 ? -4.306 5.645 -0.517 1.00 92.62 81 GLU A O 1
ATOM 610 N N . TRP A 1 82 ? -4.789 4.978 -2.615 1.00 93.25 82 TRP A N 1
ATOM 611 C CA . TRP A 1 82 ? -3.555 5.437 -3.247 1.00 93.25 82 TRP A CA 1
ATOM 612 C C . TRP A 1 82 ? -3.874 6.640 -4.134 1.00 93.25 82 TRP A C 1
ATOM 614 O O . TRP A 1 82 ? -4.723 6.554 -5.020 1.00 93.25 82 TRP A O 1
ATOM 624 N N . GLN A 1 83 ? -3.184 7.755 -3.912 1.00 93.25 83 GLN A N 1
ATOM 625 C CA . GLN A 1 83 ? -3.344 8.991 -4.670 1.00 93.25 83 GLN A CA 1
ATOM 626 C C . GLN A 1 83 ? -2.022 9.401 -5.316 1.00 93.25 83 GLN A C 1
ATOM 628 O O . GLN A 1 83 ? -0.978 9.441 -4.666 1.00 93.25 83 GLN A O 1
ATOM 633 N N . ASN A 1 84 ? -2.073 9.794 -6.583 1.00 92.50 84 ASN A N 1
ATOM 634 C CA . ASN A 1 84 ? -0.963 10.465 -7.244 1.00 92.50 84 ASN A CA 1
ATOM 635 C C . ASN A 1 84 ? -1.112 11.984 -7.080 1.00 92.50 84 ASN A C 1
ATOM 637 O O . ASN A 1 84 ? -1.720 12.648 -7.914 1.00 92.50 84 ASN A O 1
ATOM 641 N N . LYS A 1 85 ? -0.570 12.535 -5.988 1.00 90.50 85 LYS A N 1
ATOM 642 C CA . LYS A 1 85 ? -0.621 13.984 -5.711 1.00 90.50 85 LYS A CA 1
ATOM 643 C C . LYS A 1 85 ? 0.392 14.805 -6.515 1.00 90.50 85 LYS A C 1
ATOM 645 O O . LYS A 1 85 ? 0.302 16.027 -6.542 1.00 90.50 85 LYS A O 1
ATOM 650 N N . ASN A 1 86 ? 1.344 14.139 -7.165 1.00 87.44 86 ASN A N 1
ATOM 651 C CA . ASN A 1 86 ? 2.448 14.775 -7.881 1.00 87.44 86 ASN A CA 1
ATOM 652 C C . ASN A 1 86 ? 2.157 14.950 -9.384 1.00 87.44 86 ASN A C 1
ATOM 654 O O . ASN A 1 86 ? 3.033 15.393 -10.120 1.00 87.44 86 ASN A O 1
ATOM 658 N N . ASN A 1 87 ? 0.943 14.613 -9.842 1.00 86.19 87 ASN A N 1
ATOM 659 C CA . ASN A 1 87 ? 0.447 14.845 -11.205 1.00 86.19 87 ASN A CA 1
ATOM 660 C C . ASN A 1 87 ? 1.349 14.295 -12.329 1.00 86.19 87 ASN A C 1
ATOM 662 O O . ASN A 1 87 ? 1.451 14.891 -13.400 1.00 86.19 87 ASN A O 1
ATOM 666 N N . PHE A 1 88 ? 1.998 13.150 -12.107 1.00 88.12 88 PHE A N 1
ATOM 667 C CA . PHE A 1 88 ? 2.745 12.442 -13.154 1.00 88.12 88 PHE A CA 1
ATOM 668 C C . PHE A 1 88 ? 1.896 11.363 -13.838 1.00 88.12 88 PHE A C 1
ATOM 670 O O . PHE A 1 88 ? 0.911 10.886 -13.284 1.00 88.12 88 PHE A O 1
ATOM 677 N N . ASN A 1 89 ? 2.311 10.909 -15.020 1.00 87.69 89 ASN A N 1
ATOM 678 C CA . ASN A 1 89 ? 1.713 9.734 -15.652 1.00 87.69 89 ASN A CA 1
ATOM 679 C C . ASN A 1 89 ? 2.415 8.466 -15.162 1.00 87.69 89 ASN A C 1
ATOM 681 O O . ASN A 1 89 ? 3.634 8.351 -15.282 1.00 87.69 89 ASN A O 1
ATOM 685 N N . ALA A 1 90 ? 1.654 7.506 -14.639 1.00 84.38 90 ALA A N 1
ATOM 686 C CA . ALA A 1 90 ? 2.176 6.189 -14.295 1.00 84.38 90 ALA A CA 1
ATOM 687 C C . ALA A 1 90 ? 1.129 5.097 -14.476 1.00 84.38 90 ALA A C 1
ATOM 689 O O . ALA A 1 90 ? -0.059 5.303 -14.232 1.00 84.38 90 ALA A O 1
ATOM 690 N N . LEU A 1 91 ? 1.614 3.916 -14.851 1.00 86.88 91 LEU A N 1
ATOM 691 C CA . LEU A 1 91 ? 0.883 2.666 -14.730 1.00 86.88 91 LEU A CA 1
ATOM 692 C C . LEU A 1 91 ? 1.273 2.020 -13.401 1.00 86.88 91 LEU A C 1
ATOM 694 O O . LEU A 1 91 ? 2.459 1.831 -13.132 1.00 86.88 91 LEU A O 1
ATOM 698 N N . ILE A 1 92 ? 0.278 1.683 -12.587 1.00 89.44 92 ILE A N 1
ATOM 699 C CA . ILE A 1 92 ? 0.472 1.033 -11.293 1.00 89.44 92 ILE A CA 1
ATOM 700 C C . ILE A 1 92 ? -0.299 -0.282 -11.312 1.00 89.44 92 ILE A C 1
ATOM 702 O O . ILE A 1 92 ? -1.515 -0.279 -11.495 1.00 89.44 92 ILE A O 1
ATOM 706 N N . CYS A 1 93 ? 0.404 -1.391 -11.091 1.00 92.75 93 CYS A N 1
ATOM 707 C CA . CYS A 1 93 ? -0.219 -2.690 -10.859 1.00 92.75 93 CYS A CA 1
ATOM 708 C C . CYS A 1 93 ? -0.043 -3.043 -9.383 1.00 92.75 93 CYS A C 1
ATOM 710 O O . CYS A 1 93 ? 1.089 -3.134 -8.903 1.00 92.75 93 CYS A O 1
ATOM 712 N N . LEU A 1 94 ? -1.161 -3.212 -8.680 1.00 94.69 94 LEU A N 1
ATOM 713 C CA . LEU A 1 94 ? -1.217 -3.633 -7.283 1.00 94.69 94 LEU A CA 1
ATOM 714 C C . LEU A 1 94 ? -1.693 -5.080 -7.218 1.00 94.69 94 LEU A C 1
ATOM 716 O O . LEU A 1 94 ? -2.589 -5.457 -7.971 1.00 94.69 94 LEU A O 1
ATOM 720 N N . ASP A 1 95 ? -1.130 -5.856 -6.300 1.00 96.31 95 ASP A N 1
ATOM 721 C CA . ASP A 1 95 ? -1.585 -7.220 -6.031 1.00 96.31 95 ASP A CA 1
ATOM 722 C C . ASP A 1 95 ? -1.480 -7.559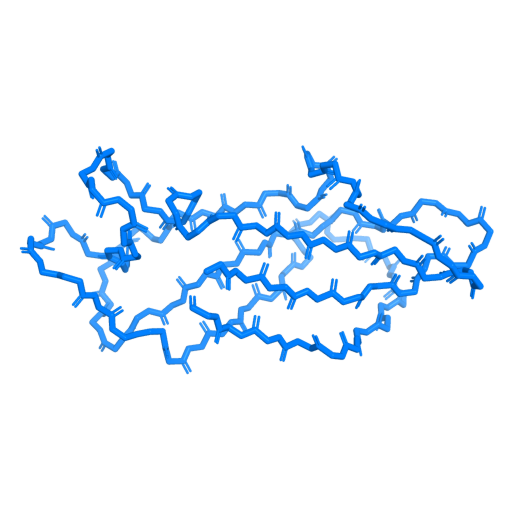 -4.537 1.00 96.31 95 ASP A C 1
ATOM 724 O O . ASP A 1 95 ? -0.756 -6.897 -3.783 1.00 96.31 95 ASP A O 1
ATOM 728 N N . ALA A 1 96 ? -2.236 -8.575 -4.116 1.00 96.25 96 ALA A N 1
ATOM 729 C CA . ALA A 1 96 ? -2.271 -9.128 -2.765 1.00 96.25 96 ALA A CA 1
ATOM 730 C C . ALA A 1 96 ? -2.314 -8.052 -1.662 1.00 96.25 96 ALA A C 1
ATOM 732 O O . ALA A 1 96 ? -1.562 -8.096 -0.688 1.00 96.25 96 ALA A O 1
ATOM 733 N N . VAL A 1 97 ? -3.211 -7.075 -1.829 1.00 96.94 97 VAL A N 1
ATOM 734 C CA . VAL A 1 97 ? -3.494 -6.047 -0.821 1.00 96.94 97 VAL A CA 1
ATOM 735 C C . VAL A 1 97 ? -4.189 -6.700 0.373 1.00 96.94 97 VAL A C 1
ATOM 737 O O . VAL A 1 97 ? -5.295 -7.224 0.246 1.00 96.94 97 VAL A O 1
ATOM 740 N N . GLN A 1 98 ? -3.544 -6.664 1.536 1.00 95.62 98 GLN A N 1
ATOM 741 C CA . GLN A 1 98 ? -3.993 -7.332 2.755 1.00 95.62 98 GLN A CA 1
ATOM 742 C C . GLN A 1 98 ? -3.834 -6.412 3.965 1.00 95.62 98 GLN A C 1
ATOM 744 O O . GLN A 1 98 ? -2.811 -5.749 4.134 1.00 95.62 98 GLN A O 1
ATOM 749 N N . LEU A 1 99 ? -4.846 -6.388 4.829 1.00 91.44 99 LEU A N 1
ATOM 750 C CA . LEU A 1 99 ? -4.835 -5.647 6.084 1.00 91.44 99 LEU A CA 1
ATOM 751 C C . LEU A 1 99 ? -4.925 -6.637 7.252 1.00 91.44 99 LEU A C 1
ATOM 753 O O . LEU A 1 99 ? -5.845 -7.450 7.288 1.00 91.44 99 LEU A O 1
ATOM 757 N N . TYR A 1 100 ? -3.974 -6.537 8.180 1.00 86.56 100 TYR A N 1
ATOM 758 C CA . TYR A 1 100 ? -3.836 -7.363 9.386 1.00 86.56 100 TYR A CA 1
ATOM 759 C C . TYR A 1 100 ? -3.990 -6.537 10.660 1.00 86.56 100 TYR A C 1
ATOM 761 O O . TYR A 1 100 ? -3.472 -5.390 10.671 1.00 86.56 100 TYR A O 1
#

Radius of gyration: 14.0 Å; chains: 1; bounding box: 29×28×37 Å

Organism: Haematococcus lacustris (NCBI:txid44745)